Protein AF-R4WUE4-F1 (afdb_monomer_lite)

Radius of gyration: 13.37 Å; chains: 1; bounding box: 26×29×36 Å

Foldseek 3Di:
DDDDFAKDKDWDFPDDPPPGDTDDIDIDGPVPDDPPVDDPDPPPPPPD

Structure (mmCIF, N/CA/C/O backbone):
data_AF-R4WUE4-F1
#
_entry.id   AF-R4WUE4-F1
#
loop_
_atom_site.group_PDB
_atom_site.id
_atom_site.type_symbol
_atom_site.label_atom_id
_atom_site.label_alt_id
_atom_site.label_comp_id
_atom_site.label_asym_id
_atom_site.label_entity_id
_atom_site.label_seq_id
_atom_site.pdbx_PDB_ins_code
_atom_site.Cartn_x
_atom_site.Cartn_y
_atom_site.Cartn_z
_atom_site.occupancy
_atom_site.B_iso_or_equiv
_atom_site.auth_seq_id
_atom_site.auth_comp_id
_atom_site.auth_asym_id
_atom_site.auth_atom_id
_atom_site.pdbx_PDB_model_num
ATOM 1 N N . MET A 1 1 ? 5.179 -3.263 -25.299 1.00 43.28 1 MET A N 1
ATOM 2 C CA . MET A 1 1 ? 4.471 -2.540 -24.223 1.00 43.28 1 MET A CA 1
ATOM 3 C C . MET A 1 1 ? 5.466 -1.569 -23.613 1.00 43.28 1 MET A C 1
ATOM 5 O O . MET A 1 1 ? 6.460 -2.026 -23.076 1.00 43.28 1 MET A O 1
ATOM 9 N N . ARG A 1 2 ? 5.296 -0.257 -23.810 1.00 39.78 2 ARG A N 1
ATOM 10 C CA . ARG A 1 2 ? 6.104 0.764 -23.125 1.00 39.78 2 ARG A CA 1
ATOM 11 C C . ARG A 1 2 ? 5.283 1.206 -21.922 1.00 39.78 2 ARG A C 1
ATOM 13 O O . ARG A 1 2 ? 4.335 1.962 -22.106 1.00 39.78 2 ARG A O 1
ATOM 20 N N . ILE A 1 3 ? 5.572 0.642 -20.7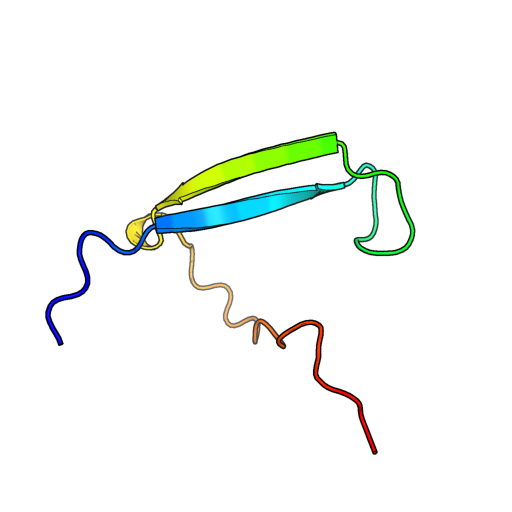54 1.00 49.44 3 ILE A N 1
ATOM 21 C CA . ILE A 1 3 ? 4.951 1.095 -19.513 1.00 49.44 3 ILE A CA 1
ATOM 22 C C . ILE A 1 3 ? 5.632 2.417 -19.154 1.00 49.44 3 ILE A C 1
ATOM 24 O O . ILE A 1 3 ? 6.858 2.513 -19.118 1.00 49.44 3 ILE A O 1
ATOM 28 N N . LEU A 1 4 ? 4.827 3.470 -19.047 1.00 46.09 4 LEU A N 1
ATOM 29 C CA . LEU A 1 4 ? 5.256 4.783 -18.588 1.00 46.09 4 LEU A CA 1
ATOM 30 C C . LEU A 1 4 ? 5.503 4.629 -17.083 1.00 46.09 4 LEU A C 1
ATOM 32 O O . LEU A 1 4 ? 4.523 4.400 -16.392 1.00 46.09 4 LEU A O 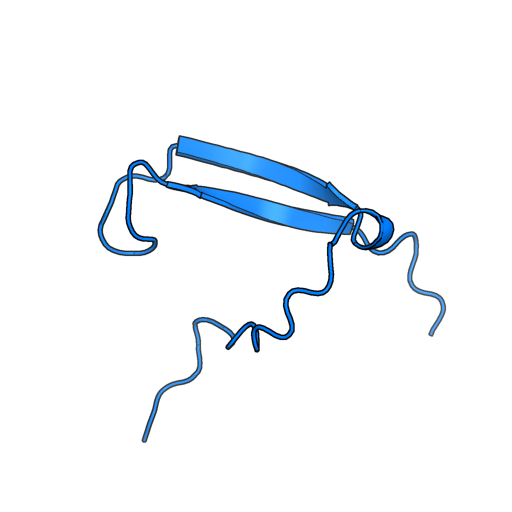1
ATOM 36 N N . GLY A 1 5 ? 6.768 4.676 -16.640 1.00 58.12 5 GLY A N 1
ATOM 37 C CA . GLY A 1 5 ? 7.216 4.686 -15.235 1.00 58.12 5 GLY A CA 1
ATOM 38 C C . GLY A 1 5 ? 6.347 3.881 -14.268 1.00 58.12 5 GLY A C 1
ATOM 39 O O . GLY A 1 5 ? 5.318 4.378 -13.831 1.00 58.12 5 GLY A O 1
ATOM 40 N N . ASP A 1 6 ? 6.769 2.663 -13.939 1.00 69.81 6 ASP A N 1
ATOM 41 C CA . ASP A 1 6 ? 6.064 1.700 -13.086 1.00 69.81 6 ASP A CA 1
ATOM 42 C C . ASP A 1 6 ? 5.698 2.292 -11.699 1.00 69.81 6 ASP A C 1
ATOM 44 O O . ASP A 1 6 ? 6.398 2.109 -10.708 1.00 69.81 6 ASP A O 1
ATOM 48 N N . MET A 1 7 ? 4.595 3.041 -11.619 1.00 75.62 7 MET A N 1
ATOM 49 C CA . MET A 1 7 ? 4.054 3.631 -10.393 1.00 75.62 7 MET A CA 1
ATOM 50 C C . MET A 1 7 ? 2.842 2.827 -9.928 1.00 75.62 7 MET A C 1
ATOM 52 O O . MET A 1 7 ? 1.913 2.571 -10.696 1.00 75.62 7 MET A O 1
ATOM 56 N N . ALA A 1 8 ? 2.837 2.468 -8.648 1.00 81.19 8 ALA A N 1
ATOM 57 C CA . ALA A 1 8 ? 1.731 1.807 -7.972 1.00 81.19 8 ALA A CA 1
ATOM 58 C C . ALA A 1 8 ? 1.084 2.751 -6.948 1.00 81.19 8 ALA A C 1
ATOM 60 O O . ALA A 1 8 ? 1.676 3.740 -6.520 1.00 81.19 8 ALA A O 1
ATOM 61 N N . MET A 1 9 ? -0.143 2.434 -6.537 1.00 84.19 9 MET A N 1
ATOM 62 C CA . MET A 1 9 ? -0.795 3.099 -5.408 1.00 84.19 9 MET A CA 1
ATOM 63 C C . MET A 1 9 ? -0.648 2.215 -4.170 1.00 84.19 9 MET A C 1
ATOM 65 O O . MET A 1 9 ? -1.054 1.053 -4.200 1.00 84.19 9 MET A O 1
ATOM 69 N N . VAL A 1 10 ? -0.103 2.763 -3.086 1.00 83.94 10 VAL A N 1
ATOM 70 C CA . VAL A 1 10 ? 0.006 2.081 -1.790 1.00 83.94 10 VAL A CA 1
ATOM 71 C C . VAL A 1 10 ? -1.087 2.592 -0.861 1.00 83.94 10 VAL A C 1
ATOM 73 O O . VAL A 1 10 ? -1.329 3.795 -0.771 1.00 83.94 10 VAL A O 1
ATOM 76 N N . ALA A 1 11 ? -1.755 1.669 -0.171 1.00 88.50 11 ALA A N 1
ATOM 77 C CA . ALA A 1 11 ? -2.796 1.957 0.806 1.00 88.50 11 ALA A CA 1
ATOM 78 C C . ALA A 1 11 ? -2.310 1.604 2.218 1.00 88.50 11 ALA A C 1
ATOM 80 O O . ALA A 1 11 ? -1.922 0.467 2.481 1.00 88.50 11 ALA A O 1
ATOM 81 N N . TRP A 1 12 ? -2.370 2.571 3.130 1.00 86.94 12 TRP A N 1
ATOM 82 C CA . TRP A 1 12 ? -1.968 2.408 4.526 1.00 86.94 12 TRP A CA 1
ATOM 83 C C . TRP A 1 12 ? -3.185 2.191 5.407 1.00 86.94 12 TRP A C 1
ATOM 85 O O . TRP A 1 12 ? -4.177 2.905 5.278 1.00 86.94 12 TRP A O 1
ATOM 95 N N . TYR A 1 13 ? -3.095 1.262 6.348 1.00 90.81 13 TYR A N 1
ATOM 96 C CA . TYR A 1 13 ? -4.173 0.929 7.273 1.00 90.81 13 TYR A CA 1
ATOM 97 C C . TYR A 1 13 ? -3.684 1.061 8.716 1.00 90.81 13 TYR A C 1
ATOM 99 O O . TYR A 1 13 ? -2.491 0.948 8.985 1.00 90.81 13 TYR A O 1
ATOM 107 N N . ALA A 1 14 ? -4.598 1.312 9.658 1.00 91.31 14 ALA A N 1
ATOM 108 C CA . ALA A 1 14 ? -4.252 1.424 11.082 1.00 91.31 14 ALA A CA 1
ATOM 109 C C . ALA A 1 14 ? -3.740 0.103 11.693 1.00 91.31 14 ALA A C 1
ATOM 111 O O . ALA A 1 14 ? -3.169 0.101 12.781 1.00 91.31 14 ALA A O 1
ATOM 112 N N . GLY A 1 15 ? -3.960 -1.007 10.993 1.00 91.56 15 GLY A N 1
ATOM 113 C CA . GLY A 1 15 ? -3.440 -2.334 11.273 1.00 91.56 15 GLY A CA 1
ATOM 114 C C . GLY A 1 15 ? -3.621 -3.200 10.030 1.00 91.56 15 GLY A C 1
ATOM 115 O O . GLY A 1 15 ? -3.096 -2.880 8.968 1.00 91.56 15 GLY A O 1
ATOM 116 N N . GLU A 1 16 ? -4.397 -4.275 10.141 1.00 86.25 16 GLU A N 1
ATOM 117 C CA . GLU A 1 16 ? -4.592 -5.215 9.036 1.00 86.25 16 GLU A CA 1
ATOM 118 C C . GLU A 1 16 ? -5.490 -4.635 7.917 1.00 86.25 16 GLU A C 1
ATOM 120 O O . GLU A 1 16 ? -6.579 -4.111 8.216 1.00 86.25 16 GLU A O 1
ATOM 125 N N . PRO A 1 17 ? -5.065 -4.715 6.638 1.00 84.31 17 PRO A N 1
ATOM 126 C CA . PRO A 1 17 ? -5.893 -4.354 5.490 1.00 84.31 17 PRO A CA 1
ATOM 127 C C . PRO A 1 17 ? -7.214 -5.129 5.470 1.00 84.31 17 PRO A C 1
ATOM 129 O O . PRO A 1 17 ? -7.259 -6.320 5.754 1.00 84.31 17 PRO A O 1
ATOM 132 N N . GLY A 1 18 ? -8.314 -4.454 5.139 1.00 82.62 18 GLY A N 1
ATOM 133 C CA . GLY A 1 18 ? -9.650 -5.067 5.090 1.00 82.62 18 GLY A CA 1
ATOM 134 C C . GLY A 1 18 ? -10.341 -5.241 6.450 1.00 82.62 18 GLY A C 1
ATOM 135 O O . GLY A 1 18 ? -11.564 -5.338 6.484 1.00 82.62 18 GLY A O 1
ATOM 136 N N . VAL A 1 19 ? -9.600 -5.200 7.563 1.00 88.69 19 VAL A N 1
ATOM 137 C CA . VAL A 1 19 ? -10.161 -5.223 8.928 1.00 88.69 19 VAL A CA 1
ATOM 138 C C . VAL A 1 19 ? -10.177 -3.825 9.538 1.00 88.69 19 VAL A C 1
ATOM 140 O O . VAL A 1 19 ? -11.145 -3.419 10.182 1.00 88.69 19 VAL A O 1
ATOM 143 N N . THR A 1 20 ? -9.092 -3.076 9.349 1.00 92.12 20 THR A N 1
ATOM 144 C CA . THR A 1 20 ? -8.889 -1.777 9.993 1.00 92.12 20 THR A CA 1
ATOM 145 C C . THR A 1 20 ? -9.156 -0.607 9.050 1.00 92.12 20 THR A C 1
ATOM 147 O O . THR A 1 20 ? -9.247 -0.751 7.830 1.00 92.12 20 THR A O 1
ATOM 150 N N . LYS A 1 21 ? -9.306 0.590 9.630 1.00 91.56 21 LYS A N 1
ATOM 151 C CA . LYS A 1 21 ? -9.559 1.818 8.875 1.00 91.56 21 LYS A CA 1
ATOM 152 C C . LYS A 1 21 ? -8.375 2.143 7.954 1.00 91.56 21 LYS A C 1
ATOM 154 O O . LYS A 1 21 ? -7.230 2.173 8.404 1.00 91.56 21 LYS A O 1
ATOM 159 N N . LEU A 1 22 ? -8.687 2.467 6.698 1.00 90.81 22 LEU A N 1
ATOM 160 C CA . LEU A 1 22 ? -7.750 3.065 5.748 1.00 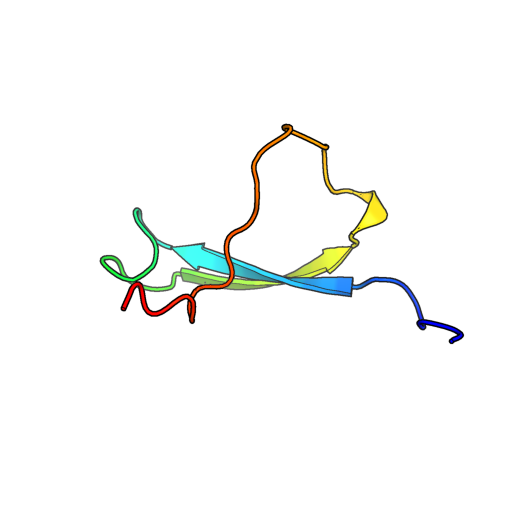90.81 22 LEU A CA 1
ATOM 161 C C . LEU A 1 22 ? -7.298 4.444 6.255 1.00 90.81 22 LEU A C 1
ATOM 163 O O . LEU A 1 22 ? -8.124 5.311 6.550 1.00 90.81 22 LEU A O 1
ATOM 167 N N . LEU A 1 23 ? -5.988 4.633 6.361 1.00 92.06 23 LEU A N 1
ATOM 168 C CA . LEU A 1 23 ? -5.348 5.867 6.803 1.00 92.06 23 LEU A CA 1
ATOM 169 C C . LEU A 1 23 ? -4.997 6.784 5.635 1.00 92.06 23 LEU A C 1
ATOM 171 O O . LEU A 1 23 ? -5.301 7.972 5.698 1.00 92.06 23 LEU A O 1
ATOM 175 N N . ASN A 1 24 ? -4.362 6.248 4.592 1.00 90.56 24 ASN A N 1
ATOM 176 C CA . ASN A 1 24 ? -3.913 7.039 3.449 1.00 90.56 24 ASN A CA 1
ATOM 177 C C . ASN A 1 24 ? -3.809 6.188 2.178 1.00 90.56 24 ASN A C 1
ATOM 179 O O . ASN A 1 24 ? -3.717 4.960 2.240 1.00 90.56 24 ASN A O 1
ATOM 183 N N . THR A 1 25 ? -3.801 6.844 1.022 1.00 89.25 25 THR A N 1
ATOM 184 C CA . THR A 1 25 ? -3.461 6.227 -0.261 1.00 89.25 25 THR A CA 1
ATOM 185 C C . THR A 1 25 ? -2.581 7.185 -1.047 1.00 89.25 25 THR A C 1
ATOM 187 O O . THR A 1 25 ? -2.989 8.313 -1.311 1.00 89.25 25 THR A O 1
ATOM 190 N N . GLU A 1 26 ? -1.381 6.748 -1.413 1.00 88.00 26 GLU A N 1
ATOM 191 C CA . GLU A 1 26 ? -0.387 7.609 -2.056 1.00 88.00 26 GLU A CA 1
ATOM 192 C C . GLU A 1 26 ? 0.389 6.877 -3.159 1.00 88.00 26 GLU A C 1
ATOM 194 O O . GLU A 1 26 ? 0.451 5.641 -3.153 1.00 88.00 26 GLU A O 1
ATOM 199 N N . PRO A 1 27 ? 0.920 7.615 -4.150 1.00 86.19 27 PRO A N 1
ATOM 200 C CA . PRO A 1 27 ? 1.713 7.021 -5.214 1.00 86.19 27 PRO A CA 1
ATOM 201 C C . PRO A 1 27 ? 3.082 6.563 -4.701 1.00 86.19 27 PRO A C 1
ATOM 203 O O . PRO A 1 27 ? 3.699 7.224 -3.869 1.00 86.19 27 PRO A O 1
ATOM 206 N N . PHE A 1 28 ? 3.573 5.462 -5.261 1.00 82.94 28 PHE A N 1
ATOM 207 C CA . PHE A 1 28 ? 4.884 4.890 -4.969 1.00 82.94 28 PHE A CA 1
ATOM 208 C C . PHE A 1 28 ? 5.527 4.342 -6.251 1.00 82.94 28 PHE A C 1
ATOM 210 O O . PHE A 1 28 ? 4.819 3.850 -7.134 1.00 82.94 28 PHE A O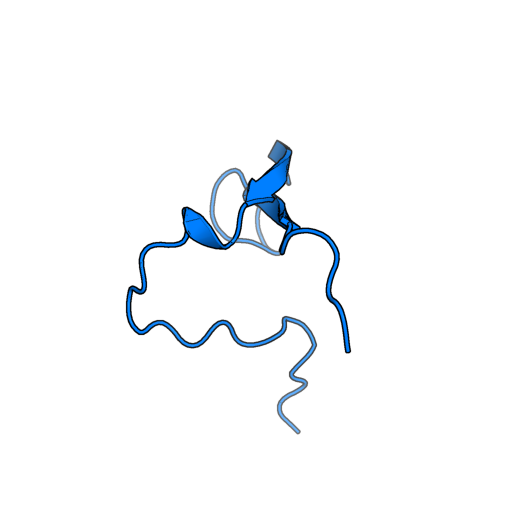 1
ATOM 217 N N . PHE A 1 29 ? 6.854 4.420 -6.371 1.00 83.19 29 PHE A N 1
ATOM 218 C CA . PHE A 1 29 ? 7.582 3.894 -7.527 1.00 83.19 29 PHE A CA 1
ATOM 219 C C . PHE A 1 29 ? 7.972 2.431 -7.307 1.00 83.19 29 PHE A C 1
ATOM 221 O O . PHE A 1 29 ? 8.510 2.072 -6.268 1.00 83.19 29 PHE A O 1
ATOM 228 N N . LEU A 1 30 ? 7.743 1.569 -8.297 1.00 77.06 30 LEU A N 1
ATOM 229 C CA . LEU A 1 30 ? 8.085 0.145 -8.201 1.00 77.06 30 LEU A CA 1
ATOM 230 C C . LEU A 1 30 ? 9.601 -0.106 -8.135 1.00 77.06 30 LEU A C 1
ATOM 232 O O . LEU A 1 30 ? 10.004 -1.158 -7.652 1.00 77.06 30 LEU A O 1
ATOM 236 N N . GLU A 1 31 ? 10.440 0.840 -8.564 1.00 78.56 31 GLU A N 1
ATOM 237 C CA . GLU A 1 31 ? 11.904 0.747 -8.421 1.00 78.56 31 GLU A CA 1
ATOM 238 C C . GLU A 1 31 ? 12.378 0.801 -6.960 1.00 78.56 31 GLU A C 1
ATOM 240 O O . GLU A 1 31 ? 13.418 0.233 -6.634 1.00 78.56 31 GLU A O 1
ATOM 245 N N . ASP A 1 32 ? 11.584 1.419 -6.080 1.00 77.19 32 ASP A N 1
ATOM 246 C CA . ASP A 1 32 ? 11.845 1.493 -4.640 1.00 77.19 32 ASP A CA 1
ATOM 247 C C . ASP A 1 32 ? 11.330 0.247 -3.894 1.00 77.19 32 ASP A C 1
ATOM 249 O O . ASP A 1 32 ? 11.475 0.134 -2.672 1.00 77.19 32 ASP A O 1
ATOM 253 N N . LEU A 1 33 ? 10.702 -0.700 -4.603 1.00 76.69 33 LEU A N 1
ATOM 254 C CA . LEU A 1 33 ? 10.226 -1.934 -4.001 1.00 76.69 33 LEU A CA 1
ATOM 255 C C . LEU A 1 33 ? 11.423 -2.818 -3.643 1.00 76.69 33 LEU A C 1
ATOM 257 O O . LEU A 1 33 ? 12.141 -3.324 -4.505 1.00 76.69 33 LEU A O 1
ATOM 261 N N . ILE A 1 34 ? 11.604 -3.050 -2.347 1.00 73.25 34 ILE A N 1
ATOM 262 C CA . ILE A 1 34 ? 12.525 -4.077 -1.875 1.00 73.25 34 ILE A CA 1
ATOM 263 C C . ILE A 1 34 ? 11.859 -5.426 -2.130 1.00 73.25 34 ILE A C 1
ATOM 265 O O . ILE A 1 34 ? 10.781 -5.695 -1.601 1.00 73.25 34 ILE A O 1
ATOM 269 N N . ASP A 1 35 ? 12.502 -6.270 -2.933 1.00 71.62 35 ASP A N 1
ATOM 270 C CA . ASP A 1 35 ? 12.058 -7.644 -3.141 1.00 71.62 35 ASP A CA 1
ATOM 271 C C . ASP A 1 35 ? 12.225 -8.435 -1.835 1.00 71.62 35 ASP A C 1
ATOM 273 O O . ASP A 1 35 ? 13.328 -8.837 -1.457 1.00 71.62 35 ASP A O 1
ATOM 277 N N . THR A 1 36 ? 11.123 -8.608 -1.105 1.00 71.56 36 THR A N 1
ATOM 278 C CA . THR A 1 36 ? 11.077 -9.416 0.119 1.00 71.56 36 THR A CA 1
ATOM 279 C C . THR A 1 36 ? 10.841 -10.899 -0.176 1.00 71.56 36 THR A C 1
ATOM 281 O O . THR A 1 36 ? 10.857 -11.711 0.746 1.00 71.56 36 THR A O 1
ATOM 284 N N . GLY A 1 37 ? 10.623 -11.276 -1.444 1.00 67.50 37 GLY A N 1
ATOM 285 C CA . GLY A 1 37 ? 10.175 -12.613 -1.834 1.00 67.50 37 GLY A CA 1
ATOM 286 C C . GLY A 1 37 ? 8.705 -12.899 -1.500 1.00 67.50 37 GLY A C 1
ATOM 287 O O . GLY A 1 37 ? 8.235 -14.018 -1.722 1.00 67.50 37 GLY A O 1
ATOM 288 N N . ASP A 1 38 ? 7.964 -11.912 -0.985 1.00 69.69 38 ASP A N 1
ATOM 289 C CA . ASP A 1 38 ? 6.543 -12.060 -0.695 1.00 69.69 38 ASP A CA 1
ATOM 290 C C . ASP A 1 38 ? 5.719 -12.025 -1.982 1.00 69.69 38 ASP A C 1
ATOM 292 O O . ASP A 1 38 ? 5.753 -11.084 -2.776 1.00 69.69 38 ASP A O 1
ATOM 296 N N . ILE A 1 39 ? 4.909 -13.063 -2.175 1.00 61.19 39 ILE A N 1
ATOM 297 C CA . ILE A 1 39 ? 3.955 -13.106 -3.278 1.00 61.19 39 ILE A CA 1
ATOM 298 C C . ILE A 1 39 ? 2.792 -12.180 -2.919 1.00 61.19 39 ILE A C 1
ATOM 300 O O . ILE A 1 39 ? 1.919 -12.551 -2.128 1.00 61.19 39 ILE A O 1
ATOM 304 N N . VAL A 1 40 ? 2.748 -10.996 -3.535 1.00 58.38 40 VAL A N 1
ATOM 305 C CA . VAL A 1 40 ? 1.577 -10.109 -3.491 1.00 58.38 40 VAL A CA 1
ATOM 306 C C . VAL A 1 40 ? 0.416 -10.829 -4.172 1.00 58.38 40 VAL A C 1
ATOM 308 O O . VAL A 1 40 ? 0.284 -10.842 -5.397 1.00 58.38 40 VAL A O 1
ATOM 311 N N . ARG A 1 41 ? -0.429 -11.488 -3.376 1.00 57.31 41 ARG A N 1
ATOM 312 C CA . ARG A 1 41 ? -1.650 -12.107 -3.886 1.00 57.31 41 ARG A CA 1
ATOM 313 C C . ARG A 1 41 ? -2.657 -10.995 -4.164 1.00 57.31 41 ARG A C 1
ATOM 315 O O . ARG A 1 41 ? -2.958 -10.223 -3.254 1.00 57.31 41 ARG A O 1
ATOM 322 N N . PRO A 1 42 ? -3.197 -10.889 -5.388 1.00 50.56 42 PRO A N 1
ATOM 323 C CA . PRO A 1 42 ? -4.230 -9.908 -5.666 1.00 50.56 42 PRO A CA 1
ATOM 324 C C . PRO A 1 42 ? -5.422 -10.171 -4.741 1.00 50.56 42 PRO A C 1
ATOM 326 O O . PRO A 1 42 ? -5.873 -11.315 -4.616 1.00 50.56 42 PRO A O 1
ATOM 329 N N . ALA A 1 43 ? -5.934 -9.106 -4.116 1.00 56.91 43 ALA A N 1
ATOM 330 C CA . ALA A 1 43 ? -7.024 -9.142 -3.134 1.00 56.91 43 ALA A CA 1
ATOM 331 C C . ALA A 1 43 ? -8.311 -9.825 -3.649 1.00 56.91 43 ALA A C 1
ATOM 333 O O . ALA A 1 43 ? -9.155 -10.229 -2.857 1.00 56.91 43 ALA A O 1
ATOM 334 N N . ASN A 1 44 ? -8.431 -10.016 -4.968 1.00 51.31 44 ASN A N 1
ATOM 335 C CA . ASN A 1 44 ? -9.549 -10.691 -5.627 1.00 51.31 44 ASN A CA 1
ATOM 336 C C . ASN A 1 44 ? -9.299 -12.179 -5.928 1.00 51.31 44 ASN A C 1
ATOM 338 O O . ASN A 1 44 ? -10.010 -12.759 -6.749 1.00 51.31 44 ASN A O 1
ATOM 342 N N . THR A 1 45 ? -8.314 -12.823 -5.296 1.00 45.31 45 THR A N 1
ATOM 343 C CA . THR A 1 45 ? -8.200 -14.286 -5.378 1.00 45.31 45 THR A CA 1
ATOM 344 C C . THR A 1 45 ? -9.294 -14.908 -4.513 1.00 45.31 45 THR A C 1
ATOM 346 O O . THR A 1 45 ? -9.084 -15.226 -3.345 1.00 45.31 45 THR A O 1
ATOM 349 N N . VAL A 1 46 ? -10.485 -15.053 -5.093 1.00 46.28 46 VAL A N 1
ATOM 350 C CA . VAL A 1 46 ? -11.528 -15.931 -4.567 1.00 46.28 46 VAL A CA 1
ATOM 351 C C . VAL A 1 46 ? -10.964 -17.345 -4.629 1.00 46.28 46 VAL A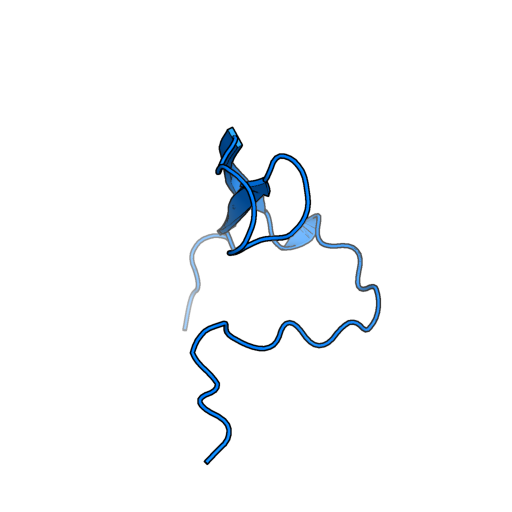 C 1
ATOM 353 O O . VAL A 1 46 ? -10.770 -17.900 -5.710 1.00 46.28 46 VAL A O 1
ATOM 356 N N . VAL A 1 47 ? -10.636 -17.898 -3.465 1.00 47.16 47 VAL A N 1
ATOM 357 C CA . VAL A 1 47 ? -10.331 -19.320 -3.330 1.00 47.16 47 VAL A CA 1
ATOM 358 C C . VAL A 1 4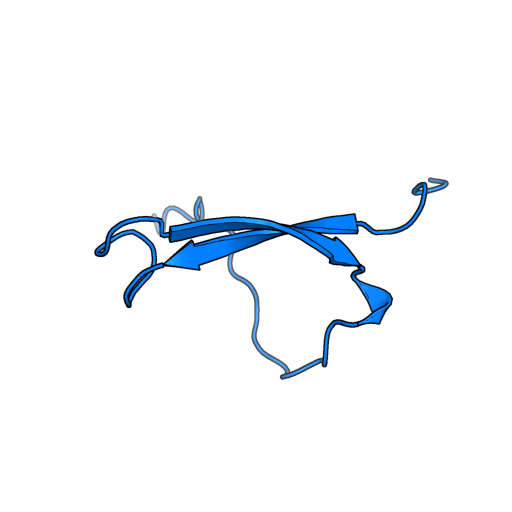7 ? -11.666 -20.045 -3.498 1.00 47.16 47 VAL A C 1
ATOM 360 O O . VAL A 1 47 ? -12.508 -19.994 -2.602 1.00 47.16 47 VAL A O 1
ATOM 363 N N . HIS A 1 48 ? -11.892 -20.609 -4.683 1.00 39.06 48 HIS A N 1
ATOM 364 C CA . HIS A 1 48 ? -12.974 -21.558 -4.939 1.00 39.06 48 HIS A CA 1
ATOM 365 C C . HIS A 1 48 ? -12.504 -22.978 -4.635 1.00 39.06 48 HIS A C 1
ATOM 367 O O . HIS A 1 48 ? -11.341 -23.292 -4.979 1.00 39.06 48 HIS A O 1
#

pLDDT: mean 72.62, std 16.9, range [39.06, 92.12]

Organism: NCBI:txid758793

Sequence (48 aa):
MRILGDMAMVAWYAGEPGVTKLLNTEPFFLEDLIDTGDIVRPANTVVH

Secondary structure (DSSP, 8-state):
---SS-EEEEEEESSSTTTSPEEEEEEEEGGG----------TT----